Protein AF-A0A7S4CXD3-F1 (afdb_monomer)

Organism: NCBI:txid73025

Nearest PDB structures (foldseek):
  1gk8-assembly1_O-2  TM=9.969E-01  e=2.623E-07  Chlamydomonas reinhardtii
  2v6a-assembly1_N  TM=9.988E-01  e=1.895E-06  Chlamydomonas reinhardtii
  1uw9-assembly1_C  TM=9.971E-01  e=1.895E-06  Chlamydomonas reinhardtii
  1ir2-assembly1_L  TM=9.961E-01  e=2.029E-06  Chlamydomonas reinhardtii
  8q04-assembly1_P  TM=9.837E-01  e=1.895E-06  Chlorella sorokiniana

pLDDT: mean 85.54, std 21.0, range [35.0, 98.75]

Secondary structure (DSSP, 8-state):
--------------------------PPPP-SS----STTTTSSPPPHHHHHHHHHHHHHTTPPP------GGGSS-B-GGGGG-SS--TT--BT----

Sequence (99 aa):
PGATTSTASSSTSYWAMAGTTGEKDMKVWTPIDNQKFETFSYLPPLSDGDIAKQVDFIIRNGLSPCLEFASKETSTVSNDSTVRFTGSAAGYYDNRYWT

Radius of gyration: 25.57 Å; Cα contacts (8 Å, |Δi|>4): 35; chains: 1; bounding box: 39×40×94 Å

InterPro domains:
  IPR000894 Ribulose bisphosphate carboxylase small subunit, domain [PF00101] (37-99)
  IPR024681 Ribulose bisphosphate carboxylase, small subunit [PR00152] (35-61)
  IPR024681 Ribulose bisphosphate carboxylase, small subunit [PR00152] (63-78)
  IPR024681 Ribulose bisphosphate carboxylase, small subunit [PTHR31262] (22-99)
  IPR036385 Ribulose bisphosphate carboxylase, small subunit superfamily [G3DSA:3.30.190.10] (26-99)
  IPR036385 Ribulose bisphosphate carboxylase, small subunit superfamily [SSF55239] (26-99)

Structure (mmCIF, N/CA/C/O backbone):
data_AF-A0A7S4CXD3-F1
#
_entry.id   AF-A0A7S4CXD3-F1
#
loop_
_atom_site.group_PDB
_atom_site.id
_atom_site.type_symbol
_atom_site.label_atom_id
_atom_site.label_alt_id
_atom_site.label_comp_id
_atom_site.label_asym_id
_atom_site.label_entity_id
_atom_site.label_seq_id
_atom_site.pdbx_PDB_ins_code
_atom_site.Cartn_x
_atom_site.Cartn_y
_atom_site.Cartn_z
_atom_site.occupancy
_atom_site.B_iso_or_equiv
_atom_site.auth_seq_id
_atom_site.auth_comp_id
_atom_site.auth_asym_id
_atom_site.auth_atom_id
_atom_site.pdbx_PDB_model_num
ATOM 1 N N . PRO A 1 1 ? 15.742 -5.874 64.447 1.00 42.41 1 PRO A N 1
ATOM 2 C CA . PRO A 1 1 ? 14.701 -4.881 64.089 1.00 42.41 1 PRO A CA 1
ATOM 3 C C . PRO A 1 1 ? 15.189 -4.013 62.918 1.00 42.41 1 PRO A C 1
ATOM 5 O O . PRO A 1 1 ? 15.900 -3.035 63.122 1.00 42.41 1 PRO A O 1
ATOM 8 N N . GLY A 1 2 ? 14.919 -4.464 61.689 1.00 41.25 2 GLY A N 1
ATOM 9 C CA . GLY A 1 2 ? 15.327 -3.778 60.461 1.00 41.25 2 GLY A CA 1
ATOM 10 C C . GLY A 1 2 ? 14.355 -2.653 60.117 1.00 41.25 2 GLY A C 1
ATOM 11 O O . GLY A 1 2 ? 13.148 -2.875 60.091 1.00 41.25 2 GLY A O 1
ATOM 12 N N . ALA A 1 3 ? 14.877 -1.453 59.880 1.00 43.31 3 ALA A N 1
ATOM 13 C CA . ALA A 1 3 ? 14.095 -0.326 59.396 1.00 43.31 3 ALA A CA 1
ATOM 14 C C . ALA A 1 3 ? 13.944 -0.439 57.871 1.00 43.31 3 ALA A C 1
ATOM 16 O O . ALA A 1 3 ? 14.920 -0.323 57.135 1.00 43.31 3 ALA A O 1
ATOM 17 N N . THR A 1 4 ? 12.727 -0.687 57.396 1.00 47.22 4 THR A N 1
ATOM 18 C CA . THR A 1 4 ? 12.360 -0.575 55.981 1.00 47.22 4 THR A CA 1
ATOM 19 C C . THR A 1 4 ? 12.107 0.893 55.650 1.00 47.22 4 THR A C 1
ATOM 21 O O . THR A 1 4 ? 11.114 1.465 56.097 1.00 47.22 4 THR A O 1
ATOM 24 N N . THR A 1 5 ? 12.987 1.517 54.872 1.00 44.06 5 THR A N 1
ATOM 25 C CA . THR A 1 5 ? 12.747 2.833 54.270 1.00 44.06 5 THR A CA 1
ATOM 26 C C . THR A 1 5 ? 11.956 2.656 52.974 1.00 44.06 5 THR A C 1
ATOM 28 O O . THR A 1 5 ? 12.460 2.133 51.985 1.00 44.06 5 THR A O 1
ATOM 31 N N . SER A 1 6 ? 10.691 3.076 52.969 1.00 46.53 6 SER A N 1
ATOM 32 C CA . SER A 1 6 ? 9.868 3.144 51.761 1.00 46.53 6 SER A CA 1
ATOM 33 C C . SER A 1 6 ? 10.262 4.371 50.936 1.00 46.53 6 SER A C 1
ATOM 35 O O . SER A 1 6 ? 9.972 5.502 51.331 1.00 46.53 6 SER A O 1
ATOM 37 N N . THR A 1 7 ? 10.912 4.179 49.790 1.00 43.75 7 THR A N 1
ATOM 38 C CA . THR A 1 7 ? 11.116 5.260 48.817 1.00 43.75 7 THR A CA 1
ATOM 39 C C . THR A 1 7 ? 9.854 5.389 47.966 1.00 43.75 7 THR A C 1
ATOM 41 O O . THR A 1 7 ? 9.554 4.519 47.151 1.00 43.75 7 THR A O 1
ATOM 44 N N . ALA A 1 8 ? 9.084 6.459 48.168 1.00 47.91 8 ALA A N 1
ATOM 45 C CA . ALA A 1 8 ? 7.984 6.808 47.280 1.00 47.91 8 ALA A CA 1
ATOM 46 C C . ALA A 1 8 ? 8.559 7.216 45.913 1.00 47.91 8 ALA A C 1
ATOM 48 O O . ALA A 1 8 ? 9.269 8.214 45.806 1.00 47.91 8 ALA A O 1
ATOM 49 N N . SER A 1 9 ? 8.277 6.436 44.867 1.00 48.12 9 SER A N 1
ATOM 50 C CA . SER A 1 9 ? 8.556 6.835 43.487 1.00 48.12 9 SER A CA 1
ATOM 51 C C . SER A 1 9 ? 7.511 7.869 43.071 1.00 48.12 9 SER A C 1
ATOM 53 O O . SER A 1 9 ? 6.371 7.531 42.750 1.00 48.12 9 SER A O 1
ATOM 55 N N . SER A 1 10 ? 7.873 9.152 43.122 1.00 48.03 10 SER A N 1
ATOM 56 C CA . SER A 1 10 ? 7.091 10.203 42.479 1.00 48.03 10 SER A CA 1
ATOM 57 C C . SER A 1 10 ? 7.189 10.003 40.967 1.00 48.03 10 SER A C 1
ATOM 59 O O . SER A 1 10 ? 8.207 10.325 40.353 1.00 48.03 10 SER A O 1
ATOM 61 N N . SER A 1 11 ? 6.142 9.445 40.363 1.00 54.41 11 SER A N 1
ATOM 62 C CA . SER A 1 11 ? 6.000 9.404 38.909 1.00 54.41 11 SER A CA 1
ATOM 63 C C . SER A 1 11 ? 5.678 10.813 38.415 1.00 54.41 11 SER A C 1
ATOM 65 O O . SER A 1 11 ? 4.518 11.187 38.268 1.00 54.41 11 SER A O 1
ATOM 67 N N . THR A 1 12 ? 6.711 11.626 38.209 1.00 43.56 12 THR A N 1
ATOM 68 C CA . THR A 1 12 ? 6.580 12.906 37.514 1.00 43.56 12 THR A CA 1
ATOM 69 C C . THR A 1 12 ? 6.323 12.598 36.043 1.00 43.56 12 THR A C 1
ATOM 71 O O . THR A 1 12 ? 7.233 12.219 35.307 1.00 43.56 12 THR A O 1
ATOM 74 N N . SER A 1 13 ? 5.070 12.712 35.602 1.00 50.59 13 SER A N 1
ATOM 75 C CA . SER A 1 13 ? 4.726 12.680 34.183 1.00 50.59 13 SER A CA 1
ATOM 76 C C . SER A 1 13 ? 5.269 13.949 33.524 1.00 50.59 13 SER A C 1
ATOM 78 O O . SER A 1 13 ? 4.632 15.004 33.562 1.00 50.59 13 SER A O 1
ATOM 80 N N . TYR A 1 14 ? 6.467 13.867 32.952 1.00 35.00 14 TYR A N 1
ATOM 81 C CA . TYR A 1 14 ? 7.029 14.939 32.141 1.00 35.00 14 TYR A CA 1
ATOM 82 C C . TYR A 1 14 ? 6.303 14.984 30.793 1.00 35.00 14 TYR A C 1
ATOM 84 O O . TYR A 1 14 ? 6.784 14.458 29.794 1.00 35.00 14 TYR A O 1
ATOM 92 N N . TRP A 1 15 ? 5.162 15.670 30.735 1.00 42.53 15 TRP A N 1
ATOM 93 C CA . TRP A 1 15 ? 4.780 16.352 29.500 1.00 42.53 15 TRP A CA 1
ATOM 94 C C . TRP A 1 15 ? 5.711 17.554 29.362 1.00 42.53 15 TRP A C 1
ATOM 96 O O . TRP A 1 15 ? 5.369 18.678 29.727 1.00 42.53 15 TRP A O 1
ATOM 106 N N . ALA A 1 16 ? 6.944 17.289 28.928 1.00 46.97 16 ALA A N 1
ATOM 107 C CA . ALA A 1 16 ? 7.882 18.331 28.563 1.00 46.97 16 ALA A CA 1
ATOM 108 C C . ALA A 1 16 ? 7.259 19.108 27.400 1.00 46.97 16 ALA A C 1
ATOM 110 O O . ALA A 1 16 ? 7.275 18.663 26.254 1.00 46.97 16 ALA A O 1
ATOM 111 N N . MET A 1 17 ? 6.676 20.265 27.710 1.00 55.59 17 MET A N 1
ATOM 112 C CA . MET A 1 17 ? 6.411 21.308 26.732 1.00 55.59 17 MET A CA 1
ATOM 113 C C . MET A 1 17 ? 7.778 21.728 26.196 1.00 55.59 17 MET A C 1
ATOM 115 O O . MET A 1 17 ? 8.462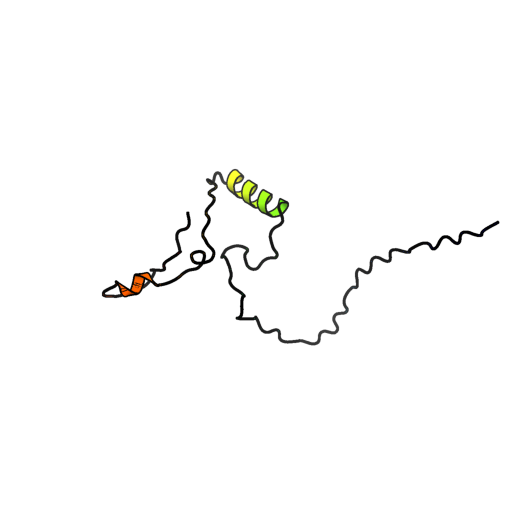 22.552 26.801 1.00 55.59 17 MET A O 1
ATOM 119 N N . ALA A 1 18 ? 8.224 21.071 25.124 1.00 51.91 18 ALA A N 1
ATOM 120 C CA . ALA A 1 18 ? 9.455 21.418 24.443 1.00 51.91 18 ALA A CA 1
ATOM 121 C C . ALA A 1 18 ? 9.336 22.882 24.013 1.00 51.91 18 ALA A C 1
ATOM 123 O O . ALA A 1 18 ? 8.483 23.241 23.199 1.00 51.91 18 ALA A O 1
ATOM 124 N N . GLY A 1 19 ? 10.148 23.727 24.647 1.00 50.44 19 GLY A N 1
ATOM 125 C CA . GLY A 1 19 ? 10.214 25.146 24.366 1.00 50.44 19 GLY A CA 1
ATOM 126 C C . GLY A 1 19 ? 10.460 25.372 22.881 1.00 50.44 19 GLY A C 1
ATOM 127 O O . GLY A 1 19 ? 11.354 24.783 22.277 1.00 50.44 19 GLY A O 1
ATOM 128 N N . THR A 1 20 ? 9.658 26.248 22.293 1.00 52.97 20 THR A N 1
ATOM 129 C CA . THR A 1 20 ? 9.857 26.772 20.946 1.00 52.97 20 THR A CA 1
ATOM 130 C C . THR A 1 20 ? 11.017 27.769 20.958 1.00 52.97 20 THR A C 1
ATOM 132 O O . THR A 1 20 ? 10.818 28.972 20.807 1.00 52.97 20 THR A O 1
ATOM 135 N N . THR A 1 21 ? 12.244 27.297 21.157 1.00 53.28 21 THR A N 1
ATOM 136 C CA . THR A 1 21 ? 13.446 28.033 20.747 1.00 53.28 21 THR A CA 1
ATOM 137 C C . THR A 1 21 ? 13.778 27.545 19.344 1.00 53.28 21 THR A C 1
ATOM 139 O O . THR A 1 21 ? 14.548 26.609 19.160 1.00 53.28 21 THR A O 1
ATOM 142 N N . GLY A 1 22 ? 13.047 28.076 18.362 1.00 59.25 22 GLY A N 1
ATOM 143 C CA . GLY A 1 22 ? 13.004 27.550 17.000 1.00 59.25 22 GLY A CA 1
ATOM 144 C C . GLY A 1 22 ? 14.270 27.841 16.203 1.00 59.25 22 GLY A C 1
ATOM 145 O O . GLY A 1 22 ? 14.279 28.760 15.386 1.00 59.25 22 GLY A O 1
ATOM 146 N N . GLU A 1 23 ? 15.307 27.029 16.390 1.00 61.56 23 GLU A N 1
ATOM 147 C CA . GLU A 1 23 ? 16.274 26.765 15.326 1.00 61.56 23 GLU A CA 1
ATOM 148 C C . GLU A 1 23 ? 15.496 26.177 14.143 1.00 61.56 23 GLU A C 1
ATOM 150 O O . GLU A 1 23 ? 14.838 25.138 14.252 1.00 61.56 23 GLU A O 1
ATOM 155 N N . LYS A 1 24 ? 15.469 26.897 13.018 1.00 67.56 24 LYS A N 1
ATOM 156 C CA . 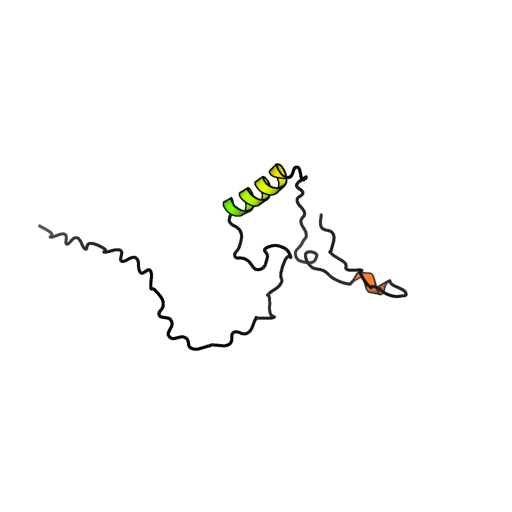LYS A 1 24 ? 14.822 26.412 11.797 1.00 67.56 24 LYS A CA 1
ATOM 157 C C . LYS A 1 24 ? 15.768 25.455 11.086 1.00 67.56 24 LYS A C 1
ATOM 159 O O . LYS A 1 24 ? 16.392 25.824 10.096 1.00 67.56 24 LYS A O 1
ATOM 164 N N . ASP A 1 25 ? 15.853 24.236 11.599 1.00 83.62 25 ASP A N 1
ATOM 165 C CA . ASP A 1 25 ? 16.588 23.167 10.938 1.00 83.62 25 ASP A CA 1
ATOM 166 C C . ASP A 1 25 ? 15.816 22.668 9.715 1.00 83.62 25 ASP A C 1
ATOM 168 O O . ASP A 1 25 ? 14.698 22.148 9.801 1.00 83.62 25 ASP A O 1
ATOM 172 N N . MET A 1 26 ? 16.435 22.835 8.548 1.00 93.19 26 MET A N 1
ATOM 173 C CA . MET A 1 26 ? 15.955 22.268 7.295 1.00 93.19 26 MET A CA 1
ATOM 174 C C . MET A 1 26 ? 16.150 20.752 7.340 1.00 93.19 26 MET A C 1
ATOM 176 O O . MET A 1 26 ? 17.276 20.261 7.374 1.00 93.19 26 MET A O 1
ATOM 180 N N . LYS A 1 27 ? 15.051 19.995 7.320 1.00 93.50 27 LYS A N 1
ATOM 181 C CA . LYS A 1 27 ? 15.099 18.530 7.237 1.00 93.50 27 LYS A CA 1
ATOM 182 C C . LYS A 1 27 ? 15.092 18.079 5.779 1.00 93.50 27 LYS A C 1
ATOM 184 O O . LYS A 1 27 ? 14.339 18.609 4.966 1.00 93.50 27 LYS A O 1
ATOM 189 N N . VAL A 1 28 ? 15.898 17.066 5.468 1.00 94.94 28 VAL A N 1
ATOM 190 C CA . VAL A 1 28 ? 15.926 16.409 4.154 1.00 94.94 28 VAL A CA 1
ATOM 191 C C . VAL A 1 28 ? 15.132 15.110 4.231 1.00 94.94 28 VAL A C 1
ATOM 193 O O . VAL A 1 28 ? 15.303 14.318 5.157 1.00 94.94 28 VAL A O 1
ATOM 196 N N . TRP A 1 29 ? 14.251 14.889 3.259 1.00 96.75 29 TRP A N 1
ATOM 197 C CA . TRP A 1 29 ? 13.498 13.645 3.137 1.00 96.75 29 TRP A CA 1
ATOM 198 C C . TRP A 1 29 ? 14.401 12.534 2.591 1.00 96.75 29 TRP A C 1
ATOM 200 O O . TRP A 1 29 ? 15.001 12.698 1.529 1.00 96.75 29 TRP A O 1
ATOM 210 N N . THR A 1 30 ? 14.518 11.412 3.307 1.00 97.00 30 THR A N 1
ATOM 211 C CA . THR A 1 30 ? 15.408 10.319 2.884 1.00 97.00 30 THR A CA 1
ATOM 212 C C . THR A 1 30 ? 14.885 9.637 1.611 1.00 97.00 30 THR A C 1
ATOM 214 O O . THR A 1 30 ? 13.704 9.280 1.560 1.00 97.00 30 THR A O 1
ATOM 217 N N . PRO A 1 31 ? 15.727 9.434 0.582 1.00 97.38 31 PRO A N 1
ATOM 218 C CA . PRO A 1 31 ? 15.353 8.674 -0.608 1.00 97.38 31 PRO A CA 1
ATOM 219 C C . PRO A 1 31 ? 15.585 7.162 -0.451 1.00 97.38 31 PRO A C 1
ATOM 221 O O . PRO A 1 31 ? 15.128 6.389 -1.285 1.00 97.38 31 PRO A O 1
ATOM 224 N N . ILE A 1 32 ? 16.311 6.737 0.587 1.00 97.56 32 ILE A N 1
ATOM 225 C CA . ILE A 1 32 ? 16.723 5.343 0.787 1.00 97.56 32 ILE A CA 1
ATOM 226 C C . ILE A 1 32 ? 15.691 4.617 1.647 1.00 97.56 32 ILE A C 1
ATOM 228 O O . ILE A 1 32 ? 15.275 5.156 2.673 1.00 97.56 32 ILE A O 1
ATOM 232 N N . ASP A 1 33 ? 15.289 3.417 1.211 1.00 95.56 33 ASP A N 1
ATOM 233 C CA . ASP A 1 33 ? 14.353 2.517 1.904 1.00 95.56 33 ASP A CA 1
ATOM 234 C C . ASP A 1 33 ? 13.061 3.201 2.381 1.00 95.56 33 ASP A C 1
ATOM 236 O O . ASP A 1 33 ? 12.495 2.881 3.424 1.00 95.56 33 ASP A O 1
ATOM 240 N N . ASN A 1 34 ? 12.581 4.169 1.599 1.00 95.88 34 ASN A N 1
ATOM 241 C CA . ASN A 1 34 ? 11.455 5.026 1.966 1.00 95.88 34 ASN A CA 1
ATOM 242 C C . ASN A 1 34 ? 10.259 4.859 1.025 1.00 95.88 34 ASN A C 1
ATOM 244 O O . ASN A 1 34 ? 9.558 5.820 0.694 1.00 95.88 34 ASN A O 1
ATOM 248 N N . GLN A 1 35 ? 10.049 3.627 0.569 1.00 95.69 35 GLN A N 1
ATOM 249 C CA . GLN A 1 35 ? 8.940 3.288 -0.305 1.00 95.69 35 GLN A CA 1
ATOM 250 C C . GLN A 1 35 ? 7.591 3.489 0.399 1.00 95.69 35 GLN A C 1
ATOM 252 O O . GLN A 1 35 ? 7.480 3.415 1.627 1.00 95.69 35 GLN A O 1
ATOM 257 N N . LYS A 1 36 ? 6.562 3.767 -0.398 1.00 96.81 36 LYS A N 1
ATOM 258 C CA . LYS A 1 36 ? 5.194 4.040 0.039 1.00 96.81 36 LYS A CA 1
ATOM 259 C C . LYS A 1 36 ? 4.219 3.082 -0.637 1.00 96.81 36 LYS A C 1
ATOM 261 O O . LYS A 1 36 ? 4.532 2.516 -1.679 1.00 96.81 36 LYS A O 1
ATOM 266 N N . PHE A 1 37 ? 3.058 2.914 -0.010 1.00 97.75 37 PHE A N 1
ATOM 267 C CA . PHE A 1 37 ? 1.975 2.022 -0.433 1.00 97.75 37 PHE A CA 1
ATOM 268 C C . PHE A 1 37 ? 0.661 2.809 -0.495 1.00 97.75 37 PHE A C 1
ATOM 270 O O . PHE A 1 37 ? -0.289 2.523 0.225 1.00 97.75 37 PHE A O 1
ATOM 277 N N . GLU A 1 38 ? 0.651 3.856 -1.321 1.00 98.25 38 GLU A N 1
ATOM 278 C CA . GLU A 1 38 ? -0.527 4.681 -1.612 1.00 98.25 38 GLU A CA 1
ATOM 279 C C . GLU A 1 38 ? -1.238 5.231 -0.357 1.00 98.25 38 GLU A C 1
ATOM 281 O O . GLU A 1 38 ? -0.595 5.774 0.553 1.00 98.25 38 GLU A O 1
ATOM 286 N N . THR A 1 39 ? -2.571 5.176 -0.332 1.00 98.62 39 THR A N 1
ATOM 287 C CA . THR A 1 39 ? -3.429 5.819 0.669 1.00 98.62 39 THR A CA 1
ATOM 288 C C . THR A 1 39 ? -3.015 5.432 2.094 1.00 98.62 39 THR A C 1
ATOM 290 O O . THR A 1 39 ? -2.819 4.265 2.408 1.00 98.62 39 THR A O 1
ATOM 293 N N . PHE A 1 40 ? -2.882 6.439 2.964 1.00 98.44 40 PHE A N 1
ATOM 294 C CA . PHE A 1 40 ? -2.434 6.349 4.367 1.00 98.44 40 PHE A CA 1
ATOM 295 C C . PHE A 1 40 ? -0.949 6.034 4.619 1.00 98.44 40 PHE A C 1
ATOM 297 O O . PHE A 1 40 ? -0.501 6.207 5.748 1.00 98.44 40 PHE A O 1
ATOM 304 N N . SER A 1 41 ? -0.137 5.701 3.611 1.00 98.06 41 SER A N 1
ATOM 305 C CA . SER A 1 41 ? 1.279 5.314 3.809 1.00 98.06 41 SER A CA 1
ATOM 306 C C . SER A 1 41 ? 2.229 6.420 4.316 1.00 98.06 41 SER A C 1
ATOM 308 O O . SER A 1 41 ? 3.388 6.152 4.645 1.00 98.06 41 SER A O 1
ATOM 310 N N . TYR A 1 42 ? 1.756 7.667 4.392 1.00 97.75 42 TYR A N 1
ATOM 311 C CA . TYR A 1 42 ? 2.473 8.804 4.985 1.00 97.75 42 TYR A CA 1
ATOM 312 C C . TYR A 1 42 ? 2.092 9.073 6.448 1.00 97.75 42 TYR A C 1
ATOM 314 O O . TYR A 1 42 ? 2.713 9.915 7.096 1.00 97.75 42 TYR A O 1
ATOM 322 N N . LEU A 1 43 ? 1.070 8.390 6.963 1.00 98.06 43 LEU A N 1
ATOM 323 C CA . LEU A 1 43 ? 0.654 8.471 8.358 1.00 98.06 43 LEU A CA 1
ATOM 324 C C . LEU A 1 43 ? 1.448 7.461 9.206 1.00 98.06 43 LEU A C 1
ATOM 326 O O . LEU A 1 43 ? 2.066 6.544 8.658 1.00 98.06 43 LEU A O 1
ATOM 330 N N . PRO A 1 44 ? 1.439 7.591 10.545 1.00 98.31 44 PRO A N 1
ATOM 331 C CA . PRO A 1 44 ? 1.872 6.505 11.415 1.00 98.31 44 PRO A CA 1
ATOM 332 C C . PRO A 1 44 ? 1.116 5.200 11.100 1.00 98.31 44 PRO A C 1
ATOM 334 O O . PRO A 1 44 ? -0.022 5.269 10.626 1.00 98.31 44 PRO A O 1
ATOM 337 N N . PRO A 1 45 ? 1.704 4.021 11.383 1.00 98.00 45 PRO A N 1
ATOM 338 C CA . PRO A 1 45 ? 1.018 2.744 11.213 1.00 98.00 45 PRO A CA 1
ATOM 339 C C . PRO A 1 45 ? -0.353 2.755 11.891 1.00 98.00 45 PRO A C 1
ATOM 341 O O . PRO A 1 45 ? -0.473 3.160 13.050 1.00 98.00 45 PRO A O 1
ATOM 344 N N . LEU A 1 46 ? -1.381 2.329 11.156 1.00 98.31 46 LEU A N 1
ATOM 345 C CA . LEU A 1 46 ? -2.743 2.300 11.672 1.00 98.31 46 LEU A CA 1
ATOM 346 C C . LEU A 1 46 ? -2.844 1.278 12.804 1.00 98.31 46 LEU A C 1
ATOM 348 O O . LEU A 1 46 ? -2.369 0.150 12.678 1.00 98.31 46 LEU A O 1
ATOM 352 N N . SER A 1 47 ? -3.484 1.674 13.901 1.00 98.56 47 SER A N 1
ATOM 353 C CA . SER A 1 47 ? -3.864 0.735 14.953 1.00 98.56 47 SER A CA 1
ATOM 354 C C . SER A 1 47 ? -5.049 -0.128 14.506 1.00 98.56 47 SER A C 1
ATOM 356 O O . SER A 1 47 ? -5.809 0.273 13.621 1.00 98.56 47 SER A O 1
ATOM 358 N N . ASP A 1 48 ? -5.284 -1.262 15.171 1.00 98.69 48 ASP A N 1
ATOM 359 C CA . ASP A 1 48 ? -6.468 -2.102 14.919 1.00 98.69 48 ASP A CA 1
ATOM 360 C C . ASP A 1 48 ? -7.776 -1.300 15.021 1.00 98.69 48 ASP A C 1
ATOM 362 O O . ASP A 1 48 ? -8.700 -1.488 14.231 1.00 98.69 48 ASP A O 1
ATOM 366 N N . GLY A 1 49 ? -7.841 -0.349 15.960 1.00 98.69 49 GLY A N 1
ATOM 367 C CA . GLY A 1 49 ? -8.990 0.541 16.121 1.00 98.69 49 GLY A CA 1
ATOM 368 C C . GLY A 1 49 ? -9.162 1.534 14.969 1.00 98.69 49 GLY A C 1
ATOM 369 O O . GLY A 1 49 ? -10.289 1.895 14.638 1.00 98.69 49 GLY A O 1
ATOM 370 N N . ASP A 1 50 ? -8.075 1.975 14.335 1.00 98.69 50 ASP A N 1
ATOM 371 C CA . ASP A 1 50 ? -8.152 2.842 13.155 1.00 98.69 50 ASP A CA 1
ATOM 372 C C . ASP A 1 50 ? -8.532 2.053 11.902 1.00 98.69 50 ASP A C 1
ATOM 374 O O . ASP A 1 50 ? -9.353 2.532 11.120 1.00 98.69 50 ASP A O 1
ATOM 378 N N . ILE A 1 51 ? -8.023 0.826 11.751 1.00 98.75 51 ILE A N 1
ATOM 379 C CA . ILE A 1 51 ? -8.426 -0.102 10.684 1.00 98.75 51 ILE A CA 1
ATOM 380 C C . ILE A 1 51 ? -9.919 -0.433 10.808 1.00 98.75 51 ILE A C 1
ATOM 382 O O . ILE A 1 51 ? -10.646 -0.342 9.819 1.00 98.75 51 ILE A O 1
ATOM 386 N N . ALA A 1 52 ? -10.409 -0.726 12.018 1.00 98.62 52 ALA A N 1
ATOM 387 C CA . ALA A 1 52 ? -11.826 -0.993 12.266 1.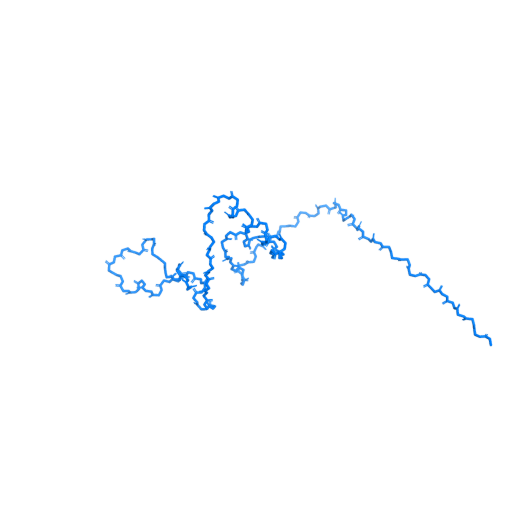00 98.62 52 ALA A CA 1
ATOM 388 C C . ALA A 1 52 ? -12.727 0.169 11.809 1.00 98.62 52 ALA A C 1
ATOM 390 O O . ALA A 1 52 ? -13.730 -0.060 11.139 1.00 98.62 52 ALA A O 1
ATOM 391 N N . LYS A 1 53 ? -12.329 1.426 12.059 1.00 98.69 53 LYS A N 1
ATOM 392 C CA . LYS A 1 53 ? -13.070 2.604 11.566 1.00 98.69 53 LYS A CA 1
ATOM 393 C C . LYS A 1 53 ? -13.100 2.692 10.036 1.00 98.69 53 LYS A C 1
ATOM 395 O O . LYS A 1 53 ? -14.093 3.165 9.485 1.00 98.69 53 LYS A O 1
ATOM 400 N N . GLN A 1 54 ? -12.039 2.268 9.341 1.00 98.69 54 GLN A N 1
ATOM 401 C CA . GLN A 1 54 ? -12.041 2.214 7.872 1.00 98.69 54 GLN A CA 1
ATOM 402 C C . GLN A 1 54 ? -13.004 1.136 7.359 1.00 98.69 54 GLN A C 1
ATOM 404 O O . GLN A 1 54 ? -13.754 1.382 6.416 1.00 98.69 54 GLN A O 1
ATOM 409 N N . VAL A 1 55 ? -13.047 -0.029 8.013 1.00 98.56 55 VAL A N 1
ATOM 410 C CA . VAL A 1 55 ? -14.020 -1.089 7.699 1.00 98.56 55 VAL A CA 1
ATOM 411 C C . VAL A 1 55 ? -15.452 -0.598 7.934 1.00 98.56 55 VAL A C 1
ATOM 413 O O . VAL A 1 55 ? -16.302 -0.746 7.055 1.00 98.56 55 VAL A O 1
ATOM 416 N N . ASP A 1 56 ? -15.711 0.074 9.057 1.00 98.56 56 ASP A N 1
ATOM 417 C CA . ASP A 1 56 ? -17.010 0.691 9.340 1.00 98.56 56 ASP A CA 1
ATOM 418 C C . ASP A 1 56 ? -17.396 1.715 8.267 1.00 98.56 56 ASP A C 1
ATOM 420 O O . ASP A 1 56 ? -18.549 1.766 7.839 1.00 98.56 56 ASP A O 1
ATOM 424 N N . PHE A 1 57 ? -16.445 2.532 7.805 1.00 98.75 57 PHE A N 1
ATOM 425 C CA . PHE A 1 57 ? -16.679 3.487 6.725 1.00 98.75 57 PHE A CA 1
ATOM 426 C C . PHE A 1 57 ? -17.106 2.787 5.427 1.00 98.75 57 PHE A C 1
ATOM 428 O O . PHE A 1 57 ? -18.089 3.207 4.814 1.00 98.75 57 PHE A O 1
ATOM 435 N N . ILE A 1 58 ? -16.422 1.710 5.030 1.00 98.69 58 ILE A N 1
ATOM 436 C CA . ILE A 1 58 ? -16.768 0.912 3.840 1.00 98.69 58 ILE A CA 1
ATOM 437 C C . ILE A 1 58 ? -18.208 0.389 3.955 1.00 98.69 58 ILE A C 1
ATOM 439 O O . ILE A 1 58 ? -19.021 0.616 3.056 1.00 98.69 58 ILE A O 1
ATOM 443 N N . ILE A 1 59 ? -18.552 -0.226 5.093 1.00 98.31 59 ILE A N 1
ATOM 444 C CA . ILE A 1 59 ? -19.884 -0.799 5.347 1.00 98.31 59 ILE A CA 1
ATOM 445 C C . ILE A 1 59 ? -20.968 0.285 5.334 1.00 98.31 59 ILE A C 1
ATOM 447 O O . ILE A 1 59 ? -22.006 0.119 4.695 1.00 98.31 59 ILE A O 1
ATOM 451 N N . ARG A 1 60 ? -20.733 1.423 6.001 1.00 98.56 60 ARG A N 1
ATOM 452 C CA . ARG A 1 60 ? -21.695 2.538 6.073 1.00 98.56 60 ARG A CA 1
ATOM 453 C C . ARG A 1 60 ? -22.002 3.154 4.712 1.00 98.56 60 ARG A C 1
ATOM 455 O O . ARG A 1 60 ? -23.100 3.668 4.529 1.00 98.56 60 ARG A O 1
ATOM 462 N N . ASN A 1 61 ? -21.051 3.110 3.781 1.00 98.69 61 ASN A N 1
ATOM 463 C CA . ASN A 1 61 ? -21.243 3.585 2.412 1.00 98.69 61 ASN A CA 1
ATOM 464 C C . ASN A 1 61 ? -21.790 2.500 1.467 1.00 98.69 61 ASN A C 1
ATOM 466 O O . ASN A 1 61 ? -21.966 2.769 0.281 1.00 98.69 61 ASN A O 1
ATOM 470 N N . GLY A 1 62 ? -22.062 1.285 1.959 1.00 98.38 62 GLY A N 1
ATOM 471 C CA . GLY A 1 62 ? -22.550 0.177 1.134 1.00 98.38 62 GLY A CA 1
ATOM 472 C C . GLY A 1 62 ? -21.524 -0.329 0.115 1.00 98.38 62 GLY A C 1
ATOM 473 O O . GLY A 1 62 ? -21.908 -0.882 -0.913 1.00 98.38 62 GLY A O 1
ATOM 474 N N . LEU A 1 63 ? -20.231 -0.118 0.373 1.00 98.56 63 LEU A N 1
ATOM 475 C CA . LEU A 1 63 ? -19.144 -0.575 -0.491 1.00 98.56 63 LEU A CA 1
ATOM 476 C C . LEU A 1 63 ? -18.776 -2.031 -0.170 1.00 98.56 63 LEU A C 1
ATOM 478 O O . LEU A 1 63 ? -18.919 -2.487 0.965 1.00 98.56 63 LEU A O 1
ATOM 482 N N . SER A 1 64 ? -18.276 -2.767 -1.164 1.00 98.06 64 SER A N 1
ATOM 483 C CA . SER A 1 64 ? -17.802 -4.143 -0.978 1.00 98.06 64 SER A CA 1
ATOM 484 C C . SER A 1 64 ? -16.322 -4.157 -0.577 1.00 98.06 64 SER A C 1
ATOM 486 O O . SER A 1 64 ? -15.495 -3.675 -1.352 1.00 98.06 64 SER A O 1
ATOM 488 N N . PRO A 1 65 ? -15.957 -4.695 0.600 1.00 98.06 65 PRO A N 1
ATOM 489 C CA . PRO A 1 65 ? -14.557 -4.852 0.975 1.00 98.06 65 PRO A CA 1
ATOM 490 C C . PRO A 1 65 ? -13.895 -5.980 0.173 1.00 98.06 65 PRO A C 1
ATOM 492 O O . PRO A 1 65 ? -14.525 -6.996 -0.120 1.00 98.06 65 PRO A O 1
ATOM 495 N N . CYS A 1 66 ? -12.606 -5.819 -0.124 1.00 98.31 66 CYS A N 1
ATOM 496 C CA . CYS A 1 66 ? -11.750 -6.846 -0.711 1.00 98.31 66 CYS A CA 1
ATOM 497 C C . CYS A 1 66 ? -10.377 -6.801 -0.032 1.00 98.31 66 CYS A C 1
ATOM 499 O O . CYS A 1 66 ? -9.952 -5.742 0.436 1.00 98.31 66 CYS A O 1
ATOM 501 N N . LEU A 1 67 ? -9.708 -7.947 0.033 1.00 98.31 67 LEU A N 1
ATOM 502 C CA . LEU A 1 67 ? -8.320 -8.054 0.466 1.00 98.31 67 LEU A CA 1
ATOM 503 C C . LEU A 1 67 ? -7.487 -8.518 -0.719 1.00 98.31 67 LEU A C 1
ATOM 505 O O . LEU A 1 67 ? -7.923 -9.391 -1.462 1.00 98.31 67 LEU A O 1
ATOM 509 N 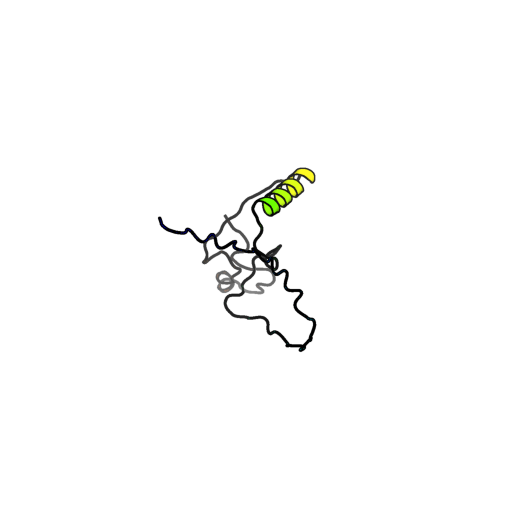N . GLU A 1 68 ? -6.294 -7.952 -0.840 1.00 98.62 68 GLU A N 1
ATOM 510 C CA . 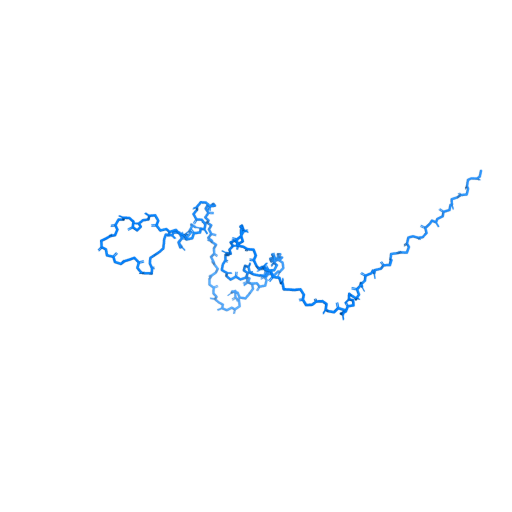GLU A 1 68 ? -5.307 -8.314 -1.850 1.00 98.62 68 GLU A CA 1
ATOM 511 C C . GLU A 1 68 ? -3.934 -8.454 -1.178 1.00 98.62 68 GLU A C 1
ATOM 513 O O . GLU A 1 68 ? -3.648 -7.793 -0.173 1.00 98.62 68 GLU A O 1
ATOM 518 N N . PHE A 1 69 ? -3.073 -9.308 -1.723 1.00 98.31 69 PHE A N 1
ATOM 519 C CA . PHE A 1 69 ? -1.715 -9.536 -1.243 1.00 98.31 69 PHE A CA 1
ATOM 520 C C . PHE A 1 69 ? -0.738 -9.800 -2.396 1.00 98.31 69 PHE A C 1
ATOM 522 O O . PHE A 1 69 ? -1.086 -10.319 -3.455 1.00 98.31 69 PHE A O 1
ATOM 529 N N . ALA A 1 70 ? 0.532 -9.465 -2.172 1.00 98.19 70 ALA A N 1
ATOM 530 C CA . ALA A 1 70 ? 1.626 -9.728 -3.100 1.00 98.19 70 ALA A CA 1
ATOM 531 C C . ALA A 1 70 ? 2.896 -10.117 -2.340 1.00 98.19 70 ALA A C 1
ATOM 533 O O . ALA A 1 70 ? 3.070 -9.780 -1.165 1.00 98.19 70 ALA A O 1
ATOM 534 N N . SER A 1 71 ? 3.802 -10.826 -3.016 1.00 97.88 71 SER A N 1
ATOM 535 C CA . SER A 1 71 ? 5.136 -11.078 -2.472 1.00 97.88 71 SER A CA 1
ATOM 536 C C . SER A 1 71 ? 5.955 -9.786 -2.472 1.00 97.88 71 SER A C 1
ATOM 538 O O . SER A 1 71 ? 5.651 -8.846 -3.208 1.00 97.88 71 SER A O 1
ATOM 540 N N . LYS A 1 72 ? 7.034 -9.723 -1.685 1.00 95.69 72 LYS A N 1
ATOM 541 C CA . LYS A 1 72 ? 7.886 -8.524 -1.626 1.00 95.69 72 LYS A CA 1
ATOM 542 C C . LYS A 1 72 ? 8.386 -8.113 -3.016 1.00 95.69 72 LYS A C 1
ATOM 544 O O . LYS A 1 72 ? 8.393 -6.929 -3.334 1.00 95.69 72 LYS A O 1
ATOM 549 N N . GLU A 1 73 ? 8.732 -9.094 -3.842 1.00 96.44 73 GLU A N 1
ATOM 550 C CA . GLU A 1 73 ? 9.279 -8.939 -5.194 1.00 96.44 73 GLU A CA 1
ATOM 551 C C . GLU A 1 73 ? 8.266 -8.356 -6.189 1.00 96.44 73 GLU A C 1
ATOM 553 O O . GLU A 1 73 ? 8.663 -7.756 -7.181 1.00 96.44 73 GLU A O 1
ATOM 558 N N . THR A 1 74 ? 6.967 -8.524 -5.925 1.00 97.25 74 THR A N 1
ATOM 559 C CA . THR A 1 74 ? 5.865 -8.098 -6.808 1.00 97.25 74 THR A CA 1
ATOM 560 C C . THR A 1 74 ? 4.951 -7.052 -6.163 1.00 97.25 74 THR A C 1
ATOM 562 O O . THR A 1 74 ? 3.959 -6.637 -6.749 1.00 97.25 74 THR A O 1
ATOM 565 N N . SER A 1 75 ? 5.298 -6.573 -4.965 1.00 96.94 75 SER A N 1
ATOM 566 C CA . SER A 1 75 ? 4.519 -5.584 -4.207 1.00 96.94 75 SER A CA 1
ATOM 567 C C . SER A 1 75 ? 4.645 -4.147 -4.732 1.00 96.94 75 SER A C 1
ATOM 569 O O . SER A 1 75 ? 4.066 -3.219 -4.173 1.00 96.94 75 SER A O 1
ATOM 571 N N . THR A 1 76 ? 5.435 -3.919 -5.779 1.00 97.25 76 THR A N 1
ATOM 572 C CA . THR A 1 76 ? 5.792 -2.576 -6.250 1.00 97.25 76 THR A CA 1
ATOM 573 C C . THR A 1 76 ? 5.759 -2.547 -7.760 1.00 97.25 76 THR A C 1
ATOM 575 O O . THR A 1 76 ? 6.137 -3.531 -8.397 1.00 97.25 76 THR A O 1
ATOM 578 N N . VAL A 1 77 ? 5.371 -1.412 -8.339 1.00 97.69 77 VAL A N 1
ATOM 579 C CA . VAL A 1 77 ? 5.338 -1.251 -9.797 1.00 97.69 77 VAL A CA 1
ATOM 580 C C . VAL A 1 77 ? 6.688 -1.603 -10.428 1.00 97.69 77 VAL A C 1
ATOM 582 O O . VAL A 1 77 ? 7.740 -1.206 -9.924 1.00 97.69 77 VAL A O 1
ATOM 585 N N . SER A 1 78 ? 6.652 -2.342 -11.536 1.00 97.81 78 SER A N 1
ATOM 586 C CA . SER A 1 78 ? 7.823 -2.605 -12.379 1.00 97.81 78 SER A CA 1
ATOM 587 C C . SER A 1 78 ? 7.474 -2.421 -13.860 1.00 97.81 78 SER A C 1
ATOM 589 O O . SER A 1 78 ? 6.378 -1.969 -14.213 1.00 97.81 78 SER A O 1
ATOM 591 N N . ASN A 1 79 ? 8.436 -2.688 -14.739 1.00 97.44 79 ASN A N 1
ATOM 592 C CA . ASN A 1 79 ? 8.303 -2.530 -16.185 1.00 97.44 79 ASN A CA 1
ATOM 593 C C . ASN A 1 79 ? 8.935 -3.692 -16.969 1.00 97.44 79 ASN A C 1
ATOM 595 O O . ASN A 1 79 ? 9.255 -3.532 -18.150 1.00 97.44 79 ASN A O 1
ATOM 599 N N . ASP A 1 80 ? 9.118 -4.849 -16.338 1.00 97.50 80 ASP A N 1
ATOM 600 C CA . ASP A 1 80 ? 9.797 -6.013 -16.914 1.00 97.50 80 ASP A CA 1
ATOM 601 C C . ASP A 1 80 ? 9.140 -6.492 -18.219 1.00 97.50 80 ASP A C 1
ATOM 603 O O . ASP A 1 80 ? 9.826 -6.866 -19.171 1.00 97.50 80 ASP A O 1
ATOM 607 N N . SER A 1 81 ? 7.811 -6.411 -18.324 1.00 97.38 81 SER A N 1
ATOM 608 C CA . SER A 1 81 ? 7.071 -6.840 -19.518 1.00 97.38 81 SER A CA 1
ATOM 609 C C . SER A 1 81 ? 7.222 -5.883 -20.705 1.00 97.38 81 SER A C 1
ATOM 611 O O . SER A 1 81 ? 6.958 -6.273 -21.847 1.00 97.38 81 SER A O 1
ATOM 613 N N . THR A 1 82 ? 7.668 -4.642 -20.474 1.00 96.88 82 THR A N 1
ATOM 614 C CA . THR A 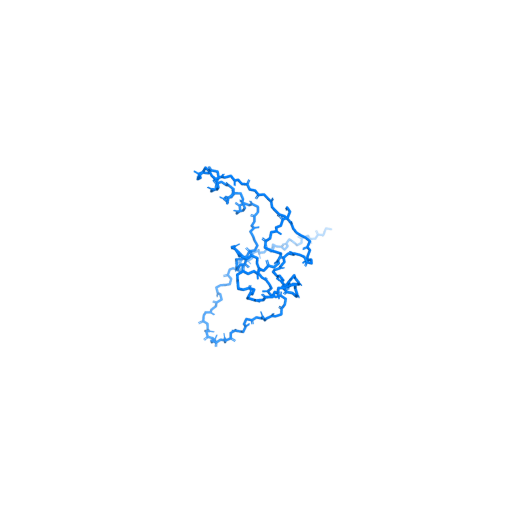1 82 ? 7.751 -3.607 -21.524 1.00 96.88 82 THR A CA 1
ATOM 615 C C . THR A 1 82 ? 8.768 -3.935 -22.615 1.00 96.88 82 THR A C 1
ATOM 617 O O . THR A 1 82 ? 8.620 -3.468 -23.743 1.00 96.88 82 THR A O 1
ATOM 620 N N . VAL A 1 83 ? 9.733 -4.821 -22.340 1.00 96.81 83 VAL A N 1
ATOM 621 C CA . VAL A 1 83 ? 10.707 -5.322 -23.331 1.00 96.81 83 VAL A CA 1
ATOM 622 C C . VAL A 1 83 ? 10.048 -6.009 -24.532 1.00 96.81 83 VAL A C 1
ATOM 624 O O . VAL A 1 83 ? 10.684 -6.211 -25.563 1.00 96.81 83 VAL A O 1
ATOM 627 N N . ARG A 1 84 ? 8.770 -6.386 -24.408 1.00 96.94 84 ARG A N 1
ATOM 628 C CA . ARG A 1 84 ? 7.991 -7.059 -25.452 1.00 96.94 84 ARG A CA 1
ATOM 629 C C . ARG A 1 84 ? 7.178 -6.096 -26.320 1.00 96.94 84 ARG A C 1
ATOM 631 O O . ARG A 1 84 ? 6.463 -6.555 -27.207 1.00 96.94 84 ARG A O 1
ATOM 638 N N . PHE A 1 85 ? 7.206 -4.792 -26.043 1.00 97.12 85 PHE A N 1
ATOM 639 C CA . PHE A 1 85 ? 6.331 -3.827 -26.706 1.00 97.12 85 PHE A CA 1
ATOM 640 C C . PHE A 1 85 ? 7.002 -3.257 -27.960 1.00 97.12 85 PHE A C 1
ATOM 642 O O . PHE A 1 85 ? 8.166 -2.867 -27.935 1.00 97.12 85 PHE A O 1
ATOM 649 N N . THR A 1 86 ? 6.251 -3.137 -29.057 1.00 92.12 86 THR A N 1
ATOM 650 C CA . THR A 1 86 ? 6.665 -2.382 -30.251 1.00 92.12 86 THR A CA 1
ATOM 651 C C . THR A 1 86 ? 5.873 -1.080 -30.304 1.00 92.12 86 THR A C 1
ATOM 653 O O . THR A 1 86 ? 4.870 -0.975 -31.008 1.00 92.12 86 THR A O 1
A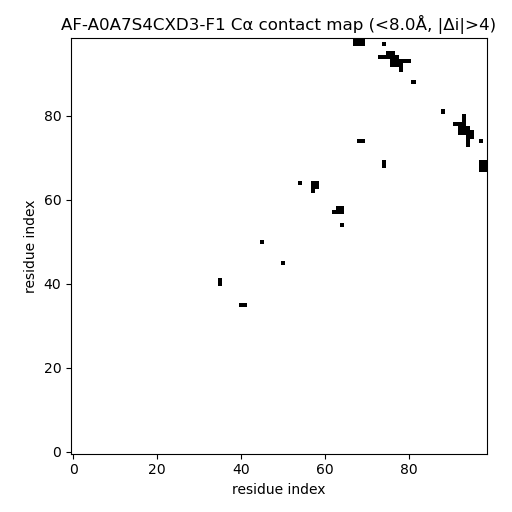TOM 656 N N . GLY A 1 87 ? 6.267 -0.104 -29.487 1.00 91.44 87 GLY A N 1
ATOM 657 C CA . GLY A 1 87 ? 5.589 1.187 -29.392 1.00 91.44 87 GLY A CA 1
ATOM 658 C C . GLY A 1 87 ? 5.622 1.768 -27.982 1.00 91.44 87 GLY A C 1
ATOM 659 O O . GLY A 1 87 ? 6.500 1.452 -27.185 1.00 91.44 87 GLY A O 1
ATOM 660 N N . SER A 1 88 ? 4.666 2.646 -27.686 1.00 93.19 88 SER A N 1
ATOM 661 C CA . SER A 1 88 ? 4.568 3.300 -26.381 1.00 93.19 88 SER A CA 1
ATOM 662 C C . SER A 1 88 ? 4.121 2.330 -25.283 1.00 93.19 88 SER A C 1
ATOM 664 O O . SER A 1 88 ? 3.185 1.559 -25.481 1.00 93.19 88 SER A O 1
ATOM 666 N N . ALA A 1 89 ? 4.739 2.438 -24.106 1.00 96.31 89 ALA A N 1
ATOM 667 C CA . ALA A 1 89 ? 4.301 1.794 -22.865 1.00 96.31 89 ALA A CA 1
ATOM 668 C C . ALA A 1 89 ? 3.545 2.766 -21.932 1.00 96.31 89 ALA A C 1
ATOM 670 O O . ALA A 1 89 ? 3.406 2.505 -20.739 1.00 96.31 89 ALA A O 1
ATOM 671 N N . ALA A 1 90 ? 3.088 3.919 -22.439 1.00 96.56 90 ALA A N 1
ATOM 672 C CA . ALA A 1 90 ? 2.409 4.924 -21.621 1.00 96.56 90 ALA A CA 1
ATOM 673 C C . ALA A 1 90 ? 1.171 4.339 -20.917 1.00 96.56 90 ALA A C 1
ATOM 675 O O . ALA A 1 90 ? 0.292 3.765 -21.557 1.00 96.56 90 ALA A O 1
ATOM 676 N N . GLY A 1 91 ? 1.109 4.495 -19.591 1.00 96.50 91 GLY A N 1
ATOM 677 C CA . GLY A 1 91 ? 0.029 3.959 -18.754 1.00 96.50 91 GLY A CA 1
ATOM 678 C C . GLY A 1 91 ? 0.139 2.462 -18.433 1.00 96.50 91 GLY A C 1
ATOM 679 O O . GLY A 1 91 ? -0.722 1.932 -17.725 1.00 96.50 91 GLY A O 1
ATOM 680 N N . TYR A 1 92 ? 1.179 1.778 -18.920 1.00 97.62 92 TYR A N 1
ATOM 681 C CA . TYR A 1 92 ? 1.470 0.394 -18.567 1.00 97.62 92 TYR A CA 1
ATOM 682 C C . TYR A 1 92 ? 2.499 0.318 -17.440 1.00 97.62 92 TYR A C 1
ATOM 684 O O . TYR A 1 92 ? 3.578 0.898 -17.534 1.00 97.62 92 TYR A O 1
ATOM 692 N N . TYR A 1 93 ? 2.170 -0.467 -16.417 1.00 98.12 93 TYR A N 1
ATOM 693 C CA . TYR A 1 93 ? 3.067 -0.840 -15.329 1.00 98.12 93 TYR A CA 1
ATOM 694 C C . TYR A 1 93 ? 2.741 -2.277 -14.917 1.00 98.12 93 TYR A C 1
ATOM 696 O O . TYR A 1 93 ? 1.557 -2.625 -14.779 1.00 98.12 93 TYR A O 1
ATOM 704 N N . ASP A 1 94 ? 3.772 -3.097 -14.743 1.00 98.38 94 ASP A N 1
ATOM 705 C CA . ASP A 1 94 ? 3.656 -4.406 -14.105 1.00 98.38 94 ASP A CA 1
ATOM 706 C C . ASP A 1 94 ? 3.342 -4.220 -12.611 1.00 98.38 94 ASP A C 1
ATOM 708 O O . ASP A 1 94 ? 3.511 -3.128 -12.060 1.00 98.38 94 ASP A O 1
ATOM 712 N N . ASN A 1 95 ? 2.861 -5.280 -11.954 1.00 98.31 95 ASN A N 1
ATOM 713 C CA . ASN A 1 95 ? 2.615 -5.321 -10.504 1.00 98.31 95 ASN A CA 1
ATOM 714 C C . ASN A 1 95 ? 1.570 -4.323 -9.963 1.00 98.31 95 ASN A C 1
ATOM 716 O O . ASN A 1 95 ? 1.526 -4.042 -8.768 1.00 98.31 95 ASN A O 1
ATOM 720 N N . ARG A 1 96 ? 0.690 -3.805 -10.831 1.00 98.12 96 ARG A N 1
ATOM 721 C CA . ARG A 1 96 ? -0.515 -3.063 -10.409 1.00 98.12 96 A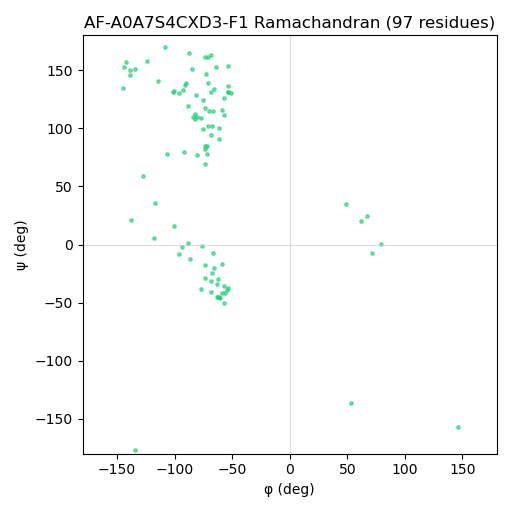RG A CA 1
ATOM 722 C C . ARG A 1 96 ? -1.602 -3.964 -9.825 1.00 98.12 96 ARG A C 1
ATOM 724 O O . ARG A 1 96 ? -2.412 -3.492 -9.042 1.00 98.12 96 ARG A O 1
ATOM 731 N N . TYR A 1 97 ? -1.648 -5.219 -10.265 1.00 97.81 97 TYR A N 1
ATOM 732 C CA . TYR A 1 97 ? -2.624 -6.209 -9.819 1.00 97.81 97 TYR A CA 1
ATOM 733 C C . TYR A 1 97 ? -1.976 -7.147 -8.813 1.00 97.81 97 TYR A C 1
ATOM 735 O O . TYR A 1 97 ? -0.891 -7.671 -9.075 1.00 97.81 97 TYR A O 1
ATOM 743 N N . TRP A 1 98 ? -2.649 -7.350 -7.688 1.00 98.44 98 TRP A N 1
ATOM 744 C CA . TRP A 1 98 ? -2.263 -8.281 -6.630 1.00 98.44 98 TRP A CA 1
ATOM 745 C C . TRP A 1 98 ? -3.205 -9.496 -6.622 1.00 98.44 98 TRP A C 1
ATOM 747 O O . TRP A 1 98 ? -4.174 -9.530 -7.382 1.00 98.44 98 TRP A O 1
ATOM 757 N N . THR A 1 99 ? -2.858 -10.529 -5.845 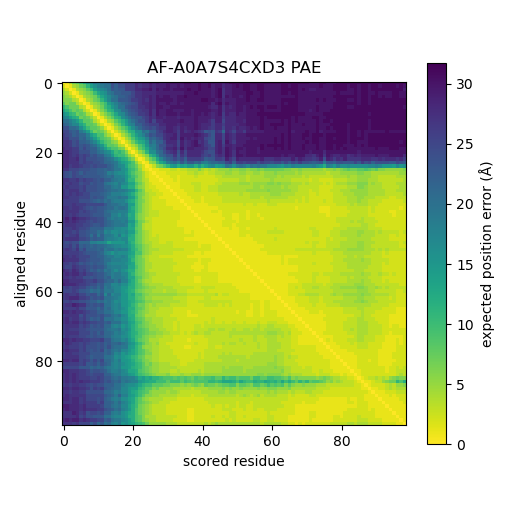1.00 96.94 99 THR A N 1
ATOM 758 C CA . THR A 1 99 ? -3.696 -11.735 -5.676 1.00 96.94 99 THR A CA 1
ATOM 759 C C . THR A 1 99 ? -4.726 -11.536 -4.579 1.00 96.94 99 THR A C 1
ATOM 761 O O . THR A 1 99 ? -4.380 -10.872 -3.578 1.00 96.94 99 THR A O 1
#

Mean predicted aligned error: 11.54 Å

Foldseek 3Di:
DDDDDDDDPPPPPPPPPPDPPDPPDDDDDDPPPQDADPDPRVPPDDDPVRVVVVVVVCVVVVHDDDDFDDDPVLCDWDCVVVVVDPDDCPPDTGSPDGD

Solvent-accessible surface area (backbone atoms only — not comparable to full-atom values): 7110 Å² total; per-residue (Å²): 139,83,84,84,82,83,80,81,80,79,82,74,79,77,80,73,77,75,76,86,76,77,74,85,75,84,82,80,84,71,84,69,96,59,83,73,69,68,87,69,53,89,52,76,85,76,47,75,73,54,51,51,52,51,53,52,50,37,55,77,70,72,50,86,88,83,84,73,49,63,54,84,90,44,62,48,75,44,59,79,72,56,83,76,57,93,69,87,62,84,96,65,60,40,45,77,71,66,84